Protein AF-A0A8B5YFL0-F1 (afdb_monomer_lite)

Sequence (167 aa):
MNASIEAARAGEHGKGFAVVAEEVRRLAEQSQQSANQISHLISGIQSEIATTTDSIMTVKTEAVNGVKMIEKNKRTFESIDGLMEEFSVRISDLSSDARHISQSIQNITTSFTAISKEVQETSDYSQQVAGLTEEQFAAMEEVTASANELSKLAEDLHQLIGEVKMK

Radius of gyration: 69.54 Å; chains: 1; bounding box: 139×31×184 Å

InterPro domains:
  IPR004089 Methyl-accepting chemotaxis protein (MCP) signalling domain [PF00015] (1-117)
  IPR004089 Methyl-accepting chemotaxis protein (MCP) signalling domain [PS50111] (1-116)
  IPR004089 Methyl-accepting chemotaxis protein (MCP) signalling domain [SM00283] (1-165)

Foldseek 3Di:
DVQLVVLVVVPPVSPVSNVVVVVVVVVVVVVVVVVVVVVVVVVVVVVVVVVVVVVVVVVVVVVVVVVVVVVVVVVVVVVVVVVVVVVVVVVVVVVVVVVVVVVVVVVVVVVVVVVVVVVVVVVVVVVVVVVVVVVVVVVVVVVVVVVVVVVVVVVVVVVVVVVVVVD

Organism: Bacillus licheniformis (NCBI:txid1402)

pLDDT: mean 92.99, std 10.03, range [46.19, 98.44]

Structure (mmCIF, N/CA/C/O backbone):
data_AF-A0A8B5YFL0-F1
#
_entry.id   AF-A0A8B5YFL0-F1
#
loop_
_atom_site.group_PDB
_atom_site.id
_atom_site.type_symbol
_atom_site.label_atom_id
_atom_site.label_alt_id
_atom_site.label_comp_id
_atom_site.label_asym_id
_atom_site.label_entity_id
_atom_site.label_seq_id
_atom_site.pdbx_PDB_ins_code
_atom_site.Cartn_x
_atom_site.Cartn_y
_atom_site.Cartn_z
_atom_site.occupancy
_atom_site.B_iso_or_equiv
_atom_site.auth_seq_id
_atom_site.auth_comp_id
_atom_site.auth_asym_id
_atom_site.auth_atom_id
_atom_site.pdbx_PDB_model_num
ATOM 1 N N . MET A 1 1 ? 61.187 1.624 -71.660 1.00 59.81 1 MET A N 1
ATOM 2 C CA . MET A 1 1 ? 62.612 1.251 -71.507 1.00 59.81 1 MET A CA 1
ATOM 3 C C . MET A 1 1 ? 63.261 0.873 -72.844 1.00 59.81 1 MET A C 1
ATOM 5 O O . MET A 1 1 ? 64.229 1.521 -73.205 1.00 59.81 1 MET A O 1
ATOM 9 N N . ASN A 1 2 ? 62.700 -0.054 -73.636 1.00 64.94 2 ASN A N 1
ATOM 10 C CA . ASN A 1 2 ? 63.269 -0.435 -74.949 1.00 64.94 2 ASN A CA 1
ATOM 11 C C . ASN A 1 2 ? 63.323 0.715 -75.984 1.00 64.94 2 ASN A C 1
ATOM 13 O O . ASN A 1 2 ? 64.271 0.801 -76.751 1.00 64.94 2 ASN A O 1
ATOM 17 N N . ALA A 1 3 ? 62.359 1.645 -75.969 1.00 67.25 3 ALA A N 1
ATOM 18 C CA . ALA A 1 3 ? 62.323 2.779 -76.906 1.00 67.25 3 ALA A CA 1
ATOM 19 C C . ALA A 1 3 ? 63.426 3.835 -76.668 1.00 67.25 3 ALA A C 1
ATOM 21 O O . ALA A 1 3 ? 63.966 4.382 -77.624 1.00 67.25 3 ALA A O 1
ATOM 22 N N . SER A 1 4 ? 63.800 4.097 -75.409 1.00 66.00 4 SER A N 1
ATOM 23 C CA . SER A 1 4 ? 64.878 5.041 -75.066 1.00 66.00 4 SER A CA 1
ATOM 24 C C . SER A 1 4 ? 66.264 4.491 -75.439 1.00 66.00 4 SER A C 1
ATOM 26 O O . SER A 1 4 ? 67.152 5.255 -75.806 1.00 66.00 4 SER A O 1
ATOM 28 N N . ILE 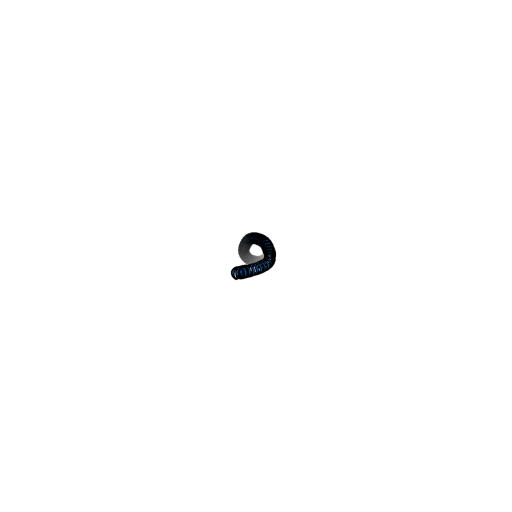A 1 5 ? 66.433 3.162 -75.385 1.00 68.75 5 ILE A N 1
ATOM 29 C CA . ILE A 1 5 ? 67.664 2.456 -75.775 1.00 68.75 5 ILE A CA 1
ATOM 30 C C . ILE A 1 5 ? 67.854 2.504 -77.299 1.00 68.75 5 ILE A C 1
ATOM 32 O O . ILE A 1 5 ? 68.930 2.874 -77.770 1.00 68.75 5 ILE A O 1
ATOM 36 N N . GLU A 1 6 ? 66.805 2.225 -78.077 1.00 68.94 6 GLU A N 1
ATOM 37 C CA . GLU A 1 6 ? 66.871 2.279 -79.545 1.00 68.94 6 GLU A CA 1
ATOM 38 C C . GLU A 1 6 ? 67.020 3.716 -80.079 1.00 68.94 6 GLU A C 1
ATOM 40 O O . GLU A 1 6 ? 67.695 3.935 -81.085 1.00 68.94 6 GLU A O 1
ATOM 45 N N . ALA A 1 7 ? 66.488 4.714 -79.365 1.00 67.94 7 ALA A N 1
ATOM 46 C CA . ALA A 1 7 ? 66.682 6.128 -79.684 1.00 67.94 7 ALA A CA 1
ATOM 47 C C . ALA A 1 7 ? 68.133 6.603 -79.461 1.00 67.94 7 ALA A C 1
ATOM 49 O O . ALA A 1 7 ? 68.655 7.366 -80.273 1.00 67.94 7 ALA A O 1
ATOM 50 N N . ALA A 1 8 ? 68.815 6.112 -78.417 1.00 67.62 8 ALA A N 1
ATOM 51 C CA . ALA A 1 8 ? 70.242 6.371 -78.196 1.00 67.62 8 ALA A CA 1
ATOM 52 C C . ALA A 1 8 ? 71.130 5.701 -79.264 1.00 67.62 8 ALA A C 1
ATOM 54 O O . ALA A 1 8 ? 72.175 6.234 -79.639 1.00 67.62 8 ALA A O 1
ATOM 55 N N . ARG A 1 9 ? 70.687 4.556 -79.800 1.00 71.06 9 ARG A N 1
ATOM 56 C CA . ARG A 1 9 ? 71.372 3.787 -80.851 1.00 71.06 9 ARG A CA 1
ATOM 57 C C . ARG A 1 9 ? 71.321 4.456 -82.235 1.00 71.06 9 ARG A C 1
ATOM 59 O O . ARG A 1 9 ? 72.198 4.206 -83.054 1.00 71.06 9 ARG A O 1
ATOM 66 N N . ALA A 1 10 ? 70.329 5.319 -82.481 1.00 74.62 10 ALA A N 1
ATOM 67 C CA . ALA A 1 10 ? 70.105 6.030 -83.747 1.00 74.62 10 ALA A CA 1
ATOM 68 C C . ALA A 1 10 ? 70.816 7.403 -83.864 1.00 74.62 10 ALA A C 1
ATOM 70 O O . ALA A 1 10 ? 70.667 8.089 -84.878 1.00 74.62 10 ALA A O 1
ATOM 71 N N . GLY A 1 11 ? 71.589 7.826 -82.854 1.00 71.50 11 GLY A N 1
ATOM 72 C CA . GLY A 1 11 ? 72.376 9.068 -82.892 1.00 71.50 11 GLY A CA 1
ATOM 73 C C . GLY A 1 11 ? 71.530 10.343 -83.068 1.00 71.50 11 GLY A C 1
ATOM 74 O O . GLY A 1 11 ? 70.477 10.491 -82.450 1.00 71.50 11 GLY A O 1
ATOM 75 N N . GLU A 1 12 ? 71.974 11.278 -83.920 1.00 69.00 12 GLU A N 1
ATOM 76 C CA . GLU A 1 12 ? 71.296 12.568 -84.185 1.00 69.00 12 GLU A CA 1
ATOM 77 C C . GLU A 1 12 ? 69.835 12.408 -84.655 1.00 69.00 12 GLU A C 1
ATOM 79 O O . GLU A 1 12 ? 68.978 13.213 -84.288 1.00 69.00 12 GLU A O 1
ATOM 84 N N . HIS A 1 13 ? 69.518 11.341 -85.399 1.00 69.25 13 HIS A N 1
ATOM 85 C CA . HIS A 1 13 ? 68.166 11.071 -85.909 1.00 69.25 13 HIS A CA 1
ATOM 86 C C . HIS A 1 13 ? 67.206 10.508 -84.843 1.00 69.25 13 HIS A C 1
ATOM 88 O O . HIS A 1 13 ? 65.991 10.531 -85.035 1.00 69.25 13 HIS A O 1
ATOM 94 N N . GLY A 1 14 ? 67.726 10.032 -83.706 1.00 75.00 14 GLY A N 1
ATOM 95 C CA . GLY A 1 14 ? 66.948 9.462 -82.602 1.00 75.00 14 GLY A CA 1
ATOM 96 C C . GLY A 1 14 ? 66.493 10.471 -81.544 1.00 75.00 14 GLY A C 1
ATOM 97 O O . GLY A 1 14 ? 65.684 10.120 -80.686 1.00 75.00 14 GLY A O 1
ATOM 98 N N . LYS A 1 15 ? 66.956 11.731 -81.598 1.00 74.94 15 LYS A N 1
ATOM 99 C CA . LYS A 1 15 ? 66.680 12.755 -80.567 1.00 74.94 15 LYS A CA 1
ATOM 100 C C . LYS A 1 15 ? 65.184 12.993 -80.326 1.00 74.94 15 LYS A C 1
ATOM 102 O O . LYS A 1 15 ? 64.763 13.077 -79.178 1.00 74.94 15 LYS A O 1
ATOM 107 N N . GLY A 1 16 ? 64.368 13.043 -81.383 1.00 79.81 16 GLY A N 1
ATOM 108 C CA . GLY A 1 16 ? 62.911 13.197 -81.257 1.00 79.81 16 GLY A CA 1
ATOM 109 C C . GLY A 1 16 ? 62.231 11.982 -80.614 1.00 79.81 16 GLY A C 1
ATOM 110 O O . GLY A 1 16 ? 61.384 12.136 -79.737 1.00 79.81 16 GLY A O 1
ATOM 111 N N . PHE A 1 17 ? 62.656 10.768 -80.979 1.00 80.38 17 PHE A N 1
ATOM 112 C CA . PHE A 1 17 ? 62.156 9.527 -80.378 1.00 80.38 17 PHE A CA 1
ATOM 113 C C . PHE A 1 17 ? 62.585 9.370 -78.914 1.00 80.38 17 PHE A C 1
ATOM 115 O O . PHE A 1 17 ? 61.809 8.852 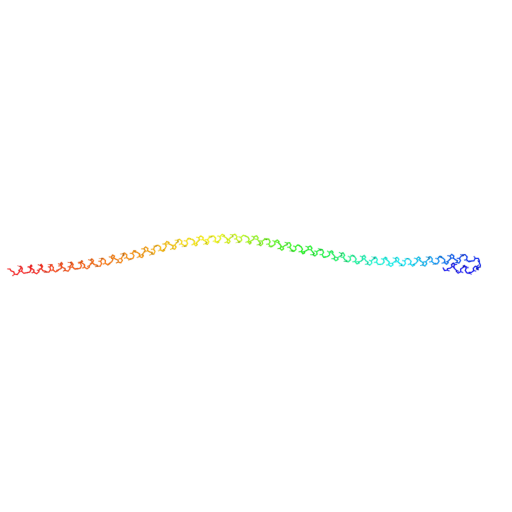-78.114 1.00 80.38 17 PHE A O 1
ATOM 122 N N . ALA A 1 18 ? 63.772 9.859 -78.539 1.00 80.56 18 ALA A N 1
ATOM 123 C CA . ALA A 1 18 ? 64.242 9.857 -77.155 1.00 80.56 18 ALA A CA 1
ATOM 124 C C . ALA A 1 18 ? 63.362 10.734 -76.248 1.00 80.56 18 ALA A C 1
ATOM 126 O O . ALA A 1 18 ? 62.990 10.296 -75.162 1.00 80.56 18 ALA A O 1
ATOM 127 N N . VAL A 1 19 ? 62.972 11.930 -76.711 1.00 82.25 19 VAL A N 1
ATOM 128 C CA . VAL A 1 19 ? 62.076 12.837 -75.965 1.00 82.25 19 VAL A CA 1
ATOM 129 C C . VAL A 1 19 ? 60.690 12.217 -75.783 1.00 82.25 19 VAL A C 1
ATOM 131 O O . VAL A 1 19 ? 60.147 12.238 -74.682 1.00 82.25 19 VAL A O 1
ATOM 134 N N . VAL A 1 20 ? 60.132 11.606 -76.833 1.00 85.31 20 VAL A N 1
ATOM 135 C CA . VAL A 1 20 ? 58.826 10.929 -76.748 1.00 85.31 20 VAL A CA 1
ATOM 136 C C . VAL A 1 20 ? 58.889 9.710 -75.823 1.00 85.31 20 VAL A C 1
ATOM 138 O O . VAL A 1 20 ? 57.985 9.508 -75.017 1.00 85.3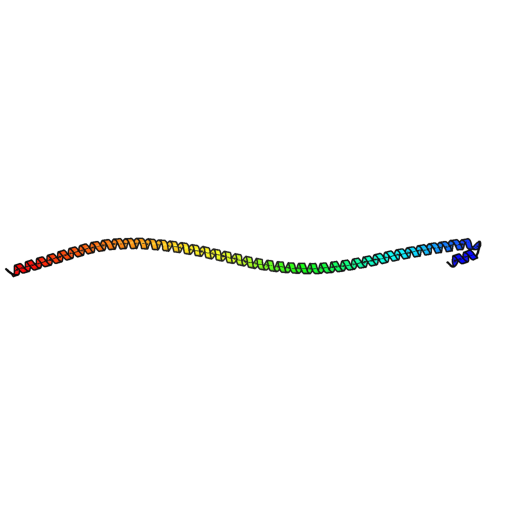1 20 VAL A O 1
ATOM 141 N N . ALA A 1 21 ? 59.951 8.904 -75.893 1.00 84.88 21 ALA A N 1
ATOM 142 C CA . ALA A 1 21 ? 60.116 7.741 -75.023 1.00 84.88 21 ALA A CA 1
ATOM 143 C C . ALA A 1 21 ? 60.257 8.133 -73.541 1.00 84.88 21 ALA A C 1
ATOM 145 O O . ALA A 1 21 ? 59.730 7.434 -72.673 1.00 84.88 21 ALA A O 1
ATOM 146 N N . GLU A 1 22 ? 60.932 9.249 -73.258 1.00 84.00 22 GLU A N 1
ATOM 147 C CA . GLU A 1 22 ? 61.056 9.795 -71.907 1.00 84.00 22 GLU A CA 1
ATOM 148 C C . GLU A 1 22 ? 59.726 10.363 -71.390 1.00 84.00 22 GLU A C 1
ATOM 150 O O . GLU A 1 22 ? 59.347 10.095 -70.252 1.00 84.00 22 GLU A O 1
ATOM 155 N N . GLU A 1 23 ? 58.955 11.048 -72.237 1.00 88.06 23 GLU A N 1
ATOM 156 C CA . GLU A 1 23 ? 57.623 11.547 -71.877 1.00 88.06 23 GLU A CA 1
ATOM 157 C C . GLU A 1 23 ? 56.626 10.402 -71.621 1.00 88.06 23 GLU A C 1
ATOM 159 O O . GLU A 1 23 ? 55.869 10.436 -70.650 1.00 88.06 23 GLU A O 1
ATOM 164 N N . VAL A 1 24 ? 56.675 9.329 -72.420 1.00 90.00 24 VAL A N 1
ATOM 165 C CA . VAL A 1 24 ? 55.880 8.110 -72.183 1.00 90.00 24 VAL A CA 1
ATOM 166 C C . VAL A 1 24 ? 56.289 7.429 -70.874 1.00 90.00 24 VAL A C 1
ATOM 168 O O . VAL A 1 24 ? 55.416 6.987 -70.127 1.00 90.00 24 VAL A O 1
ATOM 171 N N . ARG A 1 25 ? 57.591 7.364 -70.554 1.00 86.69 25 ARG A N 1
ATOM 172 C CA . ARG A 1 25 ? 58.076 6.839 -69.265 1.00 86.69 25 ARG A CA 1
ATOM 173 C C . ARG A 1 25 ? 57.544 7.674 -68.100 1.00 86.69 25 ARG A C 1
ATOM 175 O O . ARG A 1 25 ? 57.003 7.110 -67.153 1.00 86.69 25 ARG A O 1
ATOM 182 N N . ARG A 1 26 ? 57.633 9.002 -68.204 1.00 90.25 26 ARG A N 1
ATOM 183 C CA . ARG A 1 26 ? 57.144 9.952 -67.197 1.00 90.25 26 ARG A CA 1
ATOM 184 C C . ARG A 1 26 ? 55.636 9.812 -66.963 1.00 90.25 26 ARG A C 1
ATOM 186 O O . ARG A 1 26 ? 55.204 9.742 -65.816 1.00 90.25 26 ARG A O 1
ATOM 193 N N . LEU A 1 27 ? 54.838 9.718 -68.030 1.00 92.31 27 LEU A N 1
ATOM 194 C CA . LEU A 1 27 ? 53.387 9.506 -67.941 1.00 92.31 27 LEU A CA 1
ATOM 195 C C . LEU A 1 27 ? 53.035 8.132 -67.358 1.00 92.31 27 LEU A C 1
ATOM 197 O O . LEU A 1 27 ? 52.109 8.036 -66.555 1.00 92.31 27 LEU A O 1
ATOM 201 N N . ALA A 1 28 ? 53.777 7.079 -67.712 1.00 92.31 28 ALA A N 1
ATOM 202 C CA . ALA A 1 28 ? 53.585 5.748 -67.142 1.00 92.31 28 ALA A CA 1
ATOM 203 C C . ALA A 1 28 ? 53.894 5.721 -65.634 1.00 92.31 28 ALA A C 1
ATOM 205 O O . ALA A 1 28 ? 53.121 5.155 -64.866 1.00 92.31 28 ALA A O 1
ATOM 206 N N . GLU A 1 29 ? 54.967 6.383 -65.192 1.00 92.31 29 GLU A N 1
ATOM 207 C CA . GLU A 1 29 ? 55.309 6.525 -63.769 1.00 92.31 29 GLU A CA 1
ATOM 208 C C . GLU A 1 29 ? 54.255 7.337 -63.004 1.00 92.31 29 GLU A C 1
ATOM 210 O O . GLU A 1 29 ? 53.811 6.915 -61.935 1.00 92.31 29 GLU A O 1
ATOM 215 N N . GLN A 1 30 ? 53.774 8.449 -63.573 1.00 94.50 30 GLN A N 1
ATOM 216 C CA . GLN A 1 30 ? 52.670 9.227 -62.994 1.00 94.50 30 GLN A CA 1
ATOM 217 C C . GLN A 1 30 ? 51.360 8.427 -62.931 1.00 94.50 30 GLN A C 1
ATOM 219 O O . GLN A 1 30 ? 50.628 8.510 -61.941 1.00 94.50 30 GLN A O 1
ATOM 224 N N . SER A 1 31 ? 51.067 7.626 -63.959 1.00 95.25 31 SER A N 1
ATOM 225 C CA . SER A 1 31 ? 49.896 6.747 -63.993 1.00 95.25 31 SER A CA 1
ATOM 226 C C . SER A 1 31 ? 49.998 5.647 -62.934 1.00 95.25 31 SER A C 1
ATOM 228 O O . SER A 1 31 ? 49.047 5.437 -62.184 1.00 95.25 31 SER A O 1
ATOM 230 N N . GLN A 1 32 ? 51.171 5.023 -62.781 1.00 95.69 32 GLN A N 1
ATOM 231 C CA . GLN A 1 32 ? 51.433 4.030 -61.738 1.00 95.69 32 GLN A CA 1
ATOM 232 C C . GLN A 1 32 ? 51.307 4.632 -60.333 1.00 95.69 32 GLN A C 1
ATOM 234 O O . GLN A 1 32 ? 50.709 4.018 -59.448 1.00 95.69 32 GLN A O 1
ATOM 239 N N . GLN A 1 33 ? 51.833 5.841 -60.119 1.00 96.44 33 GLN A N 1
ATOM 240 C CA . GLN A 1 33 ? 51.700 6.550 -58.847 1.00 96.44 33 GLN A CA 1
ATOM 241 C C . GLN A 1 33 ? 50.230 6.855 -58.532 1.00 96.44 33 GLN A C 1
ATOM 243 O O . GLN A 1 33 ? 49.781 6.604 -57.414 1.00 96.44 33 GLN A O 1
ATOM 248 N N . SER A 1 34 ? 49.470 7.324 -59.524 1.00 96.62 34 SER A N 1
ATOM 249 C CA . SER A 1 34 ? 48.036 7.598 -59.382 1.00 96.62 34 SER A CA 1
ATOM 250 C C . SER A 1 34 ? 47.245 6.319 -59.090 1.00 96.62 34 SER A C 1
ATOM 252 O O . SER A 1 34 ? 46.410 6.302 -58.189 1.00 96.62 34 SER A O 1
ATOM 254 N N . ALA A 1 35 ? 47.543 5.215 -59.783 1.00 96.12 35 ALA A N 1
ATOM 255 C CA . ALA A 1 35 ? 46.928 3.912 -59.532 1.00 96.12 35 ALA A CA 1
ATOM 256 C C . ALA A 1 35 ? 47.215 3.408 -58.107 1.00 96.12 35 ALA A C 1
ATOM 258 O O . ALA A 1 35 ? 46.310 2.919 -57.430 1.00 96.12 35 ALA A O 1
ATOM 259 N N . ASN A 1 36 ? 48.442 3.598 -57.610 1.00 96.56 36 ASN A N 1
ATOM 260 C CA . ASN A 1 36 ? 48.801 3.257 -56.233 1.00 96.56 36 ASN A CA 1
ATOM 261 C C . ASN A 1 36 ? 48.030 4.114 -55.218 1.00 96.56 36 ASN A C 1
ATOM 263 O O . ASN A 1 36 ? 47.538 3.578 -54.226 1.00 96.56 36 ASN A O 1
ATOM 267 N N . GLN A 1 37 ? 47.884 5.420 -55.464 1.00 96.88 37 GLN A N 1
ATOM 268 C CA . GLN A 1 37 ? 47.084 6.311 -54.615 1.00 96.88 37 GLN A CA 1
ATOM 269 C C . GLN A 1 37 ? 45.608 5.896 -54.590 1.00 96.88 37 GLN A C 1
ATOM 271 O O . GLN A 1 37 ? 45.026 5.792 -53.512 1.00 96.88 37 GLN A O 1
ATOM 276 N N . ILE A 1 38 ? 45.025 5.582 -55.751 1.00 96.88 38 ILE A N 1
ATOM 277 C CA . ILE A 1 38 ? 43.653 5.064 -55.854 1.00 96.88 38 ILE A CA 1
ATOM 278 C C . ILE A 1 38 ? 43.517 3.757 -55.067 1.00 96.88 38 ILE A C 1
ATOM 280 O O . ILE A 1 38 ? 42.567 3.604 -54.305 1.00 96.88 38 ILE A O 1
ATOM 284 N N . SER A 1 39 ? 44.482 2.839 -55.183 1.00 97.12 39 SER A N 1
ATOM 285 C CA . SER A 1 39 ? 44.462 1.586 -54.423 1.00 97.12 39 SER A CA 1
ATOM 286 C C . SER A 1 39 ? 44.481 1.823 -52.911 1.00 97.12 39 SER A C 1
ATOM 288 O O . SER A 1 39 ? 43.758 1.140 -52.193 1.00 97.12 39 SER A O 1
ATOM 290 N N . HIS A 1 40 ? 45.263 2.789 -52.418 1.00 97.31 40 HIS A N 1
ATOM 291 C CA . HIS A 1 40 ? 45.286 3.129 -50.991 1.00 97.31 40 HIS A CA 1
ATOM 292 C C . HIS A 1 40 ? 43.956 3.732 -50.529 1.00 97.31 40 HIS A C 1
ATOM 294 O O . HIS A 1 40 ? 43.462 3.367 -49.464 1.00 97.31 40 HIS A O 1
ATOM 300 N N . LEU A 1 41 ? 43.354 4.611 -51.337 1.00 97.56 41 LEU A N 1
ATOM 301 C CA . LEU A 1 41 ? 42.038 5.182 -51.047 1.00 97.56 41 LEU A CA 1
ATOM 302 C C . LEU A 1 41 ? 40.957 4.098 -50.993 1.00 97.56 41 LEU A C 1
ATOM 304 O O . LEU A 1 41 ? 40.164 4.084 -50.057 1.00 97.56 41 LEU A O 1
ATOM 308 N N . ILE A 1 42 ? 40.954 3.158 -51.944 1.00 97.50 42 ILE A N 1
ATOM 309 C CA . ILE A 1 42 ? 40.005 2.037 -51.956 1.00 97.50 42 ILE A CA 1
ATOM 310 C C . ILE A 1 42 ? 40.179 1.164 -50.710 1.00 97.50 42 ILE A C 1
ATOM 312 O O . ILE A 1 42 ? 39.182 0.837 -50.070 1.00 97.50 42 ILE A O 1
ATOM 316 N N . SER A 1 43 ? 41.413 0.827 -50.322 1.00 97.56 43 SER A N 1
ATOM 317 C CA . SER A 1 43 ? 41.665 0.066 -49.090 1.00 97.56 43 SER A CA 1
ATOM 318 C C . SER A 1 43 ? 41.182 0.811 -47.841 1.00 97.56 43 SER A C 1
ATOM 320 O O . SER A 1 43 ? 40.597 0.198 -46.948 1.00 97.56 43 SER A O 1
ATOM 322 N N . GLY A 1 44 ? 41.371 2.135 -47.788 1.00 98.12 44 GLY A N 1
ATOM 323 C CA . GLY A 1 44 ? 40.844 2.980 -46.714 1.00 98.12 44 GLY A CA 1
ATOM 324 C C . GLY A 1 44 ? 39.317 2.939 -46.641 1.00 98.12 44 GLY A C 1
ATOM 325 O O . GLY A 1 44 ? 38.762 2.657 -45.582 1.00 98.12 44 GLY A O 1
ATOM 326 N N . ILE A 1 45 ? 38.646 3.113 -47.784 1.00 97.81 45 ILE A N 1
ATOM 327 C CA . ILE A 1 45 ? 37.181 3.032 -47.895 1.00 97.81 45 ILE A CA 1
ATOM 328 C C . ILE A 1 45 ? 36.675 1.650 -47.461 1.00 97.81 45 ILE A C 1
ATOM 330 O O . ILE A 1 45 ? 35.707 1.553 -46.713 1.00 97.81 45 ILE A O 1
ATOM 334 N N . GLN A 1 46 ? 37.328 0.565 -47.887 1.00 97.44 46 GLN A N 1
ATOM 335 C CA . GLN A 1 46 ? 36.950 -0.795 -47.486 1.00 97.44 46 GLN A CA 1
ATOM 336 C C . GLN A 1 46 ? 37.076 -1.005 -45.972 1.00 97.44 46 GLN A C 1
ATOM 338 O O . GLN A 1 46 ? 36.187 -1.600 -45.361 1.00 97.44 46 GLN A O 1
ATOM 343 N N . SER A 1 47 ? 38.144 -0.485 -45.359 1.00 97.94 47 SER A N 1
ATOM 344 C CA . SER A 1 47 ? 38.313 -0.529 -43.905 1.00 97.94 47 SER A CA 1
ATOM 345 C C . SER A 1 47 ? 37.221 0.266 -43.185 1.00 97.94 47 SER A C 1
ATOM 347 O O . SER A 1 47 ? 36.694 -0.196 -42.177 1.00 97.94 47 SER A O 1
ATOM 349 N N . GLU A 1 48 ? 36.853 1.440 -43.696 1.00 98.00 48 GLU A N 1
ATOM 350 C CA . GLU A 1 48 ? 35.802 2.276 -43.113 1.00 98.00 48 GLU A CA 1
ATOM 351 C C . GLU A 1 48 ? 34.414 1.625 -43.234 1.00 98.00 48 GLU A C 1
ATOM 353 O O . GLU A 1 48 ? 33.632 1.638 -42.279 1.00 98.00 48 GLU A O 1
ATOM 358 N N . ILE A 1 49 ? 34.130 0.962 -44.361 1.00 97.88 49 ILE A N 1
ATOM 359 C CA . ILE A 1 49 ? 32.911 0.161 -44.558 1.00 97.88 49 ILE A CA 1
ATOM 360 C C . ILE A 1 49 ? 32.846 -0.993 -43.549 1.00 97.88 49 ILE A C 1
ATOM 362 O O . ILE A 1 49 ? 31.780 -1.249 -42.980 1.00 97.88 49 ILE A O 1
ATOM 366 N N . ALA A 1 50 ? 33.965 -1.680 -43.295 1.00 97.81 50 ALA A N 1
ATOM 367 C CA . ALA A 1 50 ? 34.020 -2.763 -42.314 1.00 97.81 50 ALA A CA 1
ATOM 368 C C . ALA A 1 50 ? 33.706 -2.253 -40.897 1.00 97.81 50 ALA A C 1
ATOM 370 O O . ALA A 1 50 ? 32.820 -2.794 -40.234 1.00 97.81 50 ALA A O 1
ATOM 371 N N . THR A 1 51 ? 34.344 -1.158 -40.473 1.00 98.06 51 THR A N 1
ATOM 372 C CA . THR A 1 51 ? 34.076 -0.508 -39.177 1.00 98.06 51 THR A CA 1
ATOM 373 C C . THR A 1 51 ? 32.626 -0.032 -39.058 1.00 98.06 51 THR A C 1
ATOM 375 O O . THR A 1 51 ? 31.984 -0.199 -38.019 1.00 98.06 51 THR A O 1
ATOM 378 N N . THR A 1 52 ? 32.075 0.532 -40.134 1.00 98.12 52 THR A N 1
ATOM 379 C CA . THR A 1 52 ? 30.675 0.976 -40.175 1.00 98.12 52 THR A CA 1
ATOM 380 C C . THR A 1 52 ? 29.720 -0.207 -40.023 1.00 98.12 52 THR A C 1
ATOM 382 O O . THR A 1 52 ? 28.740 -0.126 -39.284 1.00 98.12 52 THR A O 1
ATOM 385 N N . THR A 1 53 ? 30.017 -1.332 -40.673 1.00 98.12 53 THR A N 1
ATOM 386 C CA . THR A 1 53 ? 29.207 -2.554 -40.578 1.00 98.12 53 THR A CA 1
ATOM 387 C C . THR A 1 53 ? 29.207 -3.116 -39.155 1.00 98.12 53 THR A C 1
ATOM 389 O O . THR A 1 53 ? 28.147 -3.475 -38.642 1.00 98.12 53 THR A O 1
ATOM 392 N N . ASP A 1 54 ? 30.362 -3.135 -38.490 1.00 98.06 54 ASP A N 1
ATOM 393 C CA . ASP A 1 54 ? 30.479 -3.565 -37.091 1.00 98.06 54 ASP A CA 1
ATOM 394 C C . ASP A 1 54 ? 29.693 -2.646 -36.137 1.00 98.06 54 ASP A C 1
ATOM 396 O O . ASP A 1 54 ? 28.924 -3.102 -35.283 1.00 98.06 54 ASP A O 1
ATOM 400 N N . SER A 1 55 ? 29.770 -1.333 -36.371 1.00 98.25 55 SER A N 1
ATOM 401 C CA . SER A 1 55 ? 28.988 -0.339 -35.628 1.00 98.25 55 SER A CA 1
ATOM 402 C C . SER A 1 55 ? 27.481 -0.561 -35.801 1.00 98.25 55 SER A C 1
ATOM 404 O O . SER A 1 55 ? 26.733 -0.545 -34.823 1.00 98.25 55 SER A O 1
ATOM 406 N N . ILE A 1 56 ? 27.020 -0.842 -37.026 1.00 98.00 56 ILE A N 1
ATOM 407 C CA . ILE A 1 56 ? 25.611 -1.157 -37.314 1.00 98.00 56 ILE A CA 1
ATOM 408 C C . ILE A 1 56 ? 25.171 -2.434 -36.585 1.00 98.00 56 ILE A C 1
ATOM 410 O O . ILE A 1 56 ? 24.068 -2.479 -36.035 1.00 98.00 56 ILE A O 1
ATOM 414 N N . MET A 1 57 ? 26.017 -3.466 -36.540 1.00 97.94 57 MET A N 1
ATOM 415 C CA . MET A 1 57 ? 25.719 -4.711 -35.822 1.00 97.94 57 MET A CA 1
ATOM 416 C C . MET A 1 57 ? 25.612 -4.497 -34.309 1.00 97.94 57 MET A C 1
ATOM 418 O O . MET A 1 57 ? 24.711 -5.052 -33.667 1.00 97.94 57 MET A O 1
ATOM 422 N N . THR A 1 58 ? 26.468 -3.643 -33.752 1.00 98.19 58 THR A N 1
ATOM 423 C CA . THR A 1 58 ? 26.403 -3.233 -32.344 1.00 98.19 58 THR A CA 1
ATOM 424 C C . THR A 1 58 ? 25.103 -2.483 -32.056 1.00 98.19 58 THR A C 1
ATOM 426 O O . THR A 1 58 ? 24.341 -2.887 -31.180 1.00 98.19 58 THR A O 1
ATOM 429 N N . VAL A 1 59 ? 24.773 -1.463 -32.858 1.00 98.31 59 VAL A N 1
ATOM 430 C CA . VAL A 1 59 ? 23.528 -0.686 -32.712 1.00 98.31 59 VAL A CA 1
ATOM 431 C C . VAL A 1 59 ? 22.291 -1.576 -32.825 1.00 98.31 59 VAL A C 1
ATOM 433 O O . VAL A 1 59 ? 21.354 -1.435 -32.040 1.00 98.31 59 VAL A O 1
ATOM 436 N N . LYS A 1 60 ? 22.280 -2.533 -33.759 1.00 98.06 60 LYS A N 1
ATOM 437 C CA . LYS A 1 60 ? 21.189 -3.507 -33.894 1.00 98.06 60 LYS A CA 1
ATOM 438 C C . LYS A 1 60 ? 21.006 -4.330 -32.617 1.00 98.06 60 LYS A C 1
ATOM 440 O O . LYS A 1 60 ? 19.874 -4.551 -32.190 1.00 98.06 60 LYS A O 1
ATOM 445 N N . THR A 1 61 ? 22.103 -4.790 -32.023 1.00 98.19 61 THR A N 1
ATOM 446 C CA . THR A 1 61 ? 22.070 -5.592 -30.792 1.00 98.19 61 THR A CA 1
ATOM 447 C C . THR A 1 61 ? 21.537 -4.774 -29.619 1.00 98.19 61 THR A C 1
ATOM 449 O O . THR A 1 61 ? 20.626 -5.223 -28.920 1.00 98.19 61 THR A O 1
ATOM 452 N N . GLU A 1 62 ? 22.021 -3.543 -29.459 1.00 98.25 62 GLU A N 1
ATOM 453 C CA . GLU A 1 62 ? 21.540 -2.618 -28.430 1.00 98.25 62 GLU A CA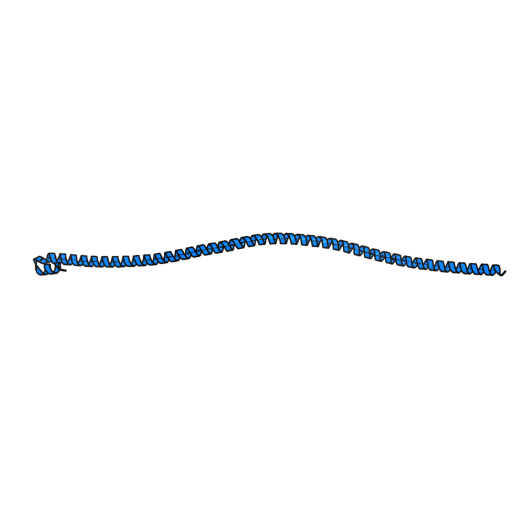 1
ATOM 454 C C . GLU A 1 62 ? 20.057 -2.274 -28.608 1.00 98.25 62 GLU A C 1
ATOM 456 O O . GLU A 1 62 ? 19.299 -2.294 -27.640 1.00 98.25 62 GLU A O 1
ATOM 461 N N . ALA A 1 63 ? 19.595 -2.060 -29.843 1.00 98.38 63 ALA A N 1
ATOM 462 C CA . ALA A 1 63 ? 18.182 -1.815 -30.124 1.00 98.38 63 ALA A CA 1
ATOM 463 C C . ALA A 1 63 ? 17.294 -2.998 -29.698 1.00 98.38 63 ALA A C 1
ATOM 465 O O . ALA A 1 63 ? 16.257 -2.801 -29.062 1.00 98.38 63 ALA A O 1
ATOM 466 N N . VAL A 1 64 ? 17.714 -4.237 -29.983 1.00 98.12 64 VAL A N 1
ATOM 467 C CA . VAL A 1 64 ? 16.993 -5.449 -29.551 1.00 98.12 64 VAL A CA 1
ATOM 468 C C . VAL A 1 64 ? 16.952 -5.558 -28.025 1.00 98.12 64 VAL A C 1
ATOM 470 O O . VAL A 1 64 ? 15.910 -5.894 -27.456 1.00 98.12 64 VAL A O 1
ATOM 473 N N . ASN A 1 65 ? 18.058 -5.255 -27.344 1.00 98.12 65 ASN A N 1
ATOM 474 C CA . ASN A 1 65 ? 18.101 -5.240 -25.881 1.00 98.12 65 ASN A CA 1
ATOM 475 C C . ASN A 1 65 ? 17.201 -4.139 -25.298 1.00 98.12 65 ASN A C 1
ATOM 477 O O . ASN A 1 65 ? 16.477 -4.388 -24.331 1.00 98.12 65 ASN A O 1
ATOM 481 N N . GLY A 1 66 ? 17.172 -2.963 -25.929 1.00 98.44 66 GLY A N 1
ATOM 482 C CA . GLY A 1 66 ? 16.283 -1.860 -25.577 1.00 98.44 66 GLY A CA 1
ATOM 483 C C . GLY A 1 66 ? 14.809 -2.257 -25.638 1.00 98.44 66 GLY A C 1
ATOM 484 O O . GLY A 1 66 ? 14.074 -2.034 -24.676 1.00 98.44 66 GLY A O 1
ATOM 485 N N . VAL A 1 67 ? 14.385 -2.938 -26.709 1.00 98.12 67 VAL A N 1
ATOM 486 C CA . VAL A 1 67 ? 13.008 -3.451 -26.838 1.00 98.12 67 VAL A CA 1
ATOM 487 C C . VAL A 1 67 ? 12.671 -4.431 -25.710 1.00 98.12 67 VAL A C 1
ATOM 489 O O . VAL A 1 67 ? 11.639 -4.279 -25.058 1.00 98.12 67 VAL A O 1
ATOM 492 N N . LYS A 1 68 ? 13.558 -5.386 -25.398 1.00 98.00 68 LYS A N 1
ATOM 493 C CA . LYS A 1 68 ? 13.343 -6.337 -24.288 1.00 98.00 68 LYS A CA 1
ATOM 494 C C . LYS A 1 68 ? 13.199 -5.637 -22.935 1.00 98.00 68 LYS A C 1
ATOM 496 O O . LYS A 1 68 ? 12.401 -6.060 -22.096 1.00 98.00 68 LYS A O 1
ATOM 501 N N . MET A 1 69 ? 13.970 -4.576 -22.705 1.00 98.31 69 MET A N 1
ATOM 502 C CA . MET A 1 69 ? 13.887 -3.792 -21.474 1.00 98.31 69 MET A CA 1
ATOM 503 C C . MET A 1 69 ? 12.563 -3.027 -21.381 1.00 98.31 69 MET A C 1
ATOM 505 O O . MET A 1 69 ? 11.936 -3.029 -20.322 1.00 98.31 69 MET A O 1
ATOM 509 N N . ILE A 1 70 ? 12.094 -2.450 -22.491 1.00 98.38 70 ILE A N 1
ATOM 510 C CA . ILE A 1 70 ? 10.778 -1.801 -22.570 1.00 98.38 70 ILE A CA 1
ATOM 511 C C . ILE A 1 70 ? 9.660 -2.805 -22.266 1.00 98.38 70 ILE A C 1
ATOM 513 O O . ILE A 1 70 ? 8.782 -2.507 -21.460 1.00 98.38 70 ILE A O 1
ATOM 517 N N . GLU A 1 71 ? 9.709 -4.013 -22.829 1.00 98.12 71 GLU A N 1
ATOM 518 C CA . GLU A 1 71 ? 8.723 -5.060 -22.528 1.00 98.12 71 GLU A CA 1
ATOM 519 C C . GLU A 1 71 ? 8.737 -5.482 -21.055 1.00 98.12 71 GLU A C 1
ATOM 521 O O . GLU A 1 71 ? 7.684 -5.712 -20.459 1.00 98.12 71 GLU A O 1
ATOM 526 N N . LYS A 1 72 ? 9.925 -5.580 -20.445 1.00 98.19 72 LYS A N 1
ATOM 527 C CA . LYS A 1 72 ? 10.046 -5.858 -19.011 1.00 98.19 72 LYS A CA 1
ATOM 528 C C . LYS A 1 72 ? 9.405 -4.743 -18.186 1.00 98.19 72 LYS A C 1
ATOM 530 O O . LYS A 1 72 ? 8.632 -5.044 -17.284 1.00 98.19 72 LYS A O 1
ATOM 535 N N . ASN A 1 73 ? 9.687 -3.484 -18.517 1.00 98.25 73 ASN A N 1
ATOM 536 C CA . ASN A 1 73 ? 9.102 -2.334 -17.830 1.00 98.25 73 ASN A CA 1
ATOM 537 C C . ASN A 1 73 ? 7.582 -2.301 -17.986 1.00 98.25 73 ASN A C 1
ATOM 539 O O . ASN A 1 73 ? 6.887 -2.065 -17.004 1.00 98.25 73 ASN A O 1
ATOM 543 N N . LYS A 1 74 ? 7.063 -2.608 -19.181 1.00 98.31 74 LYS A N 1
ATOM 544 C CA . LYS A 1 74 ? 5.623 -2.731 -19.423 1.00 98.31 74 LYS A CA 1
ATOM 545 C C . LYS A 1 74 ? 4.979 -3.734 -18.461 1.00 98.31 74 LYS A C 1
ATOM 547 O O . LYS A 1 74 ? 4.034 -3.369 -17.775 1.00 98.31 74 LYS A O 1
ATOM 552 N N . ARG A 1 75 ? 5.532 -4.948 -18.342 1.00 98.38 75 ARG A N 1
ATOM 553 C CA . ARG A 1 75 ? 5.016 -5.966 -17.405 1.00 98.38 75 ARG A CA 1
ATOM 554 C C . ARG A 1 75 ? 5.066 -5.505 -15.947 1.00 98.38 75 ARG A C 1
ATOM 556 O O . ARG A 1 75 ? 4.150 -5.785 -15.182 1.00 98.38 75 ARG A O 1
ATOM 563 N N . THR A 1 76 ? 6.122 -4.791 -15.556 1.00 98.44 76 THR A N 1
ATOM 564 C CA . THR A 1 76 ? 6.211 -4.201 -14.213 1.00 98.44 76 THR A CA 1
ATOM 565 C C . THR A 1 76 ? 5.094 -3.184 -13.982 1.00 98.44 76 THR A C 1
ATOM 567 O O . THR A 1 76 ? 4.452 -3.229 -12.939 1.00 98.44 76 THR A O 1
ATOM 570 N N . PHE A 1 77 ? 4.828 -2.298 -14.945 1.00 98.38 77 PHE A N 1
ATOM 571 C CA . PHE A 1 77 ? 3.745 -1.319 -14.829 1.00 98.38 77 PHE A CA 1
ATOM 572 C C . PHE A 1 77 ? 2.360 -1.971 -14.810 1.00 98.38 77 PHE A C 1
ATOM 574 O O . PHE A 1 77 ? 1.541 -1.571 -13.995 1.00 98.38 77 PHE A O 1
ATOM 581 N N . GLU A 1 78 ? 2.120 -3.009 -15.614 1.00 98.44 78 GLU A N 1
ATOM 582 C CA . GLU A 1 78 ? 0.874 -3.794 -15.563 1.00 98.44 78 GLU A CA 1
ATOM 583 C C . GLU A 1 78 ? 0.672 -4.448 -14.185 1.00 98.44 78 GLU A C 1
ATOM 585 O O . GLU A 1 78 ? -0.429 -4.437 -13.641 1.00 98.44 78 GLU A O 1
ATOM 590 N N . SER A 1 79 ? 1.743 -4.962 -13.570 1.00 98.44 79 SER A N 1
ATOM 591 C CA . SER A 1 79 ? 1.673 -5.495 -12.206 1.00 98.44 79 SER A CA 1
ATOM 592 C C . SER A 1 79 ? 1.413 -4.410 -11.159 1.00 98.44 79 SER A C 1
ATOM 594 O O . SER A 1 79 ? 0.712 -4.676 -10.186 1.00 98.44 79 SER A O 1
ATOM 596 N N . ILE A 1 80 ? 1.991 -3.215 -11.320 1.00 98.25 80 ILE A N 1
ATOM 597 C CA . ILE A 1 80 ? 1.741 -2.079 -10.421 1.00 98.25 80 ILE A CA 1
ATOM 598 C C . ILE A 1 80 ? 0.279 -1.644 -10.523 1.00 98.25 80 ILE A C 1
ATOM 600 O O . ILE A 1 80 ? -0.344 -1.408 -9.494 1.00 98.25 80 ILE A O 1
ATOM 604 N N . ASP A 1 81 ? -0.268 -1.573 -11.734 1.00 98.38 81 ASP A N 1
ATOM 605 C CA . ASP A 1 81 ? -1.659 -1.190 -11.977 1.00 98.38 81 ASP A CA 1
ATOM 606 C C . ASP A 1 81 ? -2.637 -2.153 -11.286 1.00 98.38 81 ASP A C 1
ATOM 608 O O . ASP A 1 81 ? -3.479 -1.721 -10.500 1.00 98.38 81 ASP A O 1
ATOM 612 N N . GLY A 1 82 ? -2.429 -3.466 -11.440 1.00 98.31 82 GLY A N 1
ATOM 613 C CA . GLY A 1 82 ? -3.238 -4.473 -10.743 1.00 98.31 82 GLY A CA 1
ATOM 614 C C . GLY A 1 82 ? -3.141 -4.384 -9.213 1.00 98.31 82 GLY A C 1
ATOM 615 O O . GLY A 1 82 ? -4.145 -4.518 -8.515 1.00 98.31 82 GLY A O 1
ATOM 616 N N . LEU A 1 83 ? -1.951 -4.092 -8.673 1.00 98.44 83 LEU A N 1
ATOM 617 C CA . LEU A 1 83 ? -1.782 -3.861 -7.233 1.00 98.44 83 LEU A CA 1
ATOM 618 C C . LEU A 1 83 ? -2.505 -2.592 -6.761 1.00 98.44 83 LEU A C 1
ATOM 620 O O . LEU A 1 83 ? -3.031 -2.574 -5.650 1.00 98.44 83 LEU A O 1
ATOM 624 N N . MET A 1 84 ? -2.541 -1.535 -7.577 1.00 98.12 84 MET A N 1
ATOM 625 C CA . MET A 1 84 ? -3.270 -0.305 -7.253 1.00 98.12 84 MET A CA 1
ATOM 626 C C . MET A 1 84 ? -4.786 -0.518 -7.274 1.00 98.12 84 MET A C 1
ATOM 628 O O . MET A 1 84 ? -5.486 0.026 -6.417 1.00 98.12 84 MET A O 1
ATOM 632 N N . GLU A 1 85 ? -5.295 -1.338 -8.194 1.00 98.19 85 GLU A N 1
ATOM 633 C CA . GLU A 1 85 ? -6.708 -1.722 -8.224 1.00 98.19 85 GLU A CA 1
ATOM 634 C C . GLU A 1 85 ? -7.096 -2.516 -6.966 1.00 98.19 85 GLU A C 1
ATOM 636 O O . GLU A 1 85 ? -8.046 -2.145 -6.272 1.00 98.19 85 GLU A O 1
ATOM 641 N N . GLU A 1 86 ? -6.309 -3.533 -6.592 1.00 98.25 86 GLU A N 1
ATOM 642 C CA . GLU A 1 86 ? -6.529 -4.293 -5.353 1.00 98.25 86 GLU A CA 1
ATOM 643 C C . GLU A 1 86 ? -6.465 -3.385 -4.113 1.00 98.25 86 GLU A C 1
ATOM 645 O O . GLU A 1 86 ? -7.288 -3.489 -3.199 1.00 98.25 86 GLU A O 1
ATOM 650 N N . PHE A 1 87 ? -5.506 -2.457 -4.084 1.00 98.12 87 PHE A N 1
ATOM 651 C CA . PHE A 1 87 ? -5.362 -1.503 -2.991 1.00 98.12 87 PHE A CA 1
ATOM 652 C C . PHE A 1 87 ? -6.593 -0.596 -2.853 1.00 98.12 87 PHE A C 1
ATOM 654 O O . PHE A 1 87 ? -7.054 -0.347 -1.737 1.00 98.12 87 PHE A O 1
ATOM 661 N N . SER A 1 88 ? -7.163 -0.148 -3.973 1.00 98.19 88 SER A N 1
ATOM 662 C CA . SER A 1 88 ? -8.383 0.664 -4.001 1.00 98.19 88 SER A CA 1
ATOM 663 C C . SER A 1 88 ? -9.584 -0.081 -3.408 1.00 98.19 88 SER A C 1
ATOM 665 O O . SER A 1 88 ? -10.301 0.466 -2.565 1.00 98.19 88 SER A O 1
ATOM 667 N N . VAL A 1 89 ? -9.758 -1.359 -3.767 1.00 98.25 89 VAL A N 1
ATOM 668 C CA . VAL A 1 89 ? -10.811 -2.218 -3.197 1.00 98.25 89 VAL A CA 1
ATOM 669 C C . VAL A 1 89 ? -10.633 -2.355 -1.684 1.00 98.25 89 VAL A C 1
ATOM 671 O O . VAL A 1 89 ? -11.567 -2.096 -0.928 1.00 98.25 89 VAL A O 1
ATOM 674 N N . ARG A 1 90 ? -9.412 -2.646 -1.217 1.00 98.19 90 ARG A N 1
ATOM 675 C CA . ARG A 1 90 ? -9.117 -2.778 0.221 1.00 98.19 90 ARG A CA 1
ATOM 676 C C . ARG A 1 90 ? -9.374 -1.489 1.007 1.00 98.19 90 ARG A C 1
ATOM 678 O O . ARG A 1 90 ? -9.825 -1.555 2.148 1.00 98.19 90 ARG A O 1
ATOM 685 N N . ILE A 1 91 ? -9.100 -0.318 0.426 1.00 98.06 91 ILE A N 1
ATOM 686 C CA . ILE A 1 91 ? -9.422 0.981 1.046 1.00 98.06 91 ILE A CA 1
ATOM 687 C C . ILE A 1 91 ? -10.938 1.165 1.181 1.00 98.06 91 ILE A C 1
ATOM 689 O O . ILE A 1 91 ? -11.405 1.661 2.209 1.00 98.06 91 ILE A O 1
ATOM 693 N N . SER A 1 92 ? -11.705 0.766 0.165 1.00 97.94 92 SER A N 1
ATOM 694 C CA . SER A 1 92 ? -13.168 0.808 0.212 1.00 97.94 92 SER A CA 1
ATOM 695 C C . SER A 1 92 ? -13.715 -0.091 1.324 1.00 97.94 92 SER A C 1
ATOM 697 O O . SER A 1 92 ? -14.524 0.367 2.136 1.00 97.94 92 SER A O 1
ATOM 699 N N . ASP A 1 93 ? -13.221 -1.327 1.418 1.00 98.12 93 ASP A N 1
ATOM 700 C CA . ASP A 1 93 ? -13.616 -2.278 2.464 1.00 98.12 93 ASP A CA 1
ATOM 701 C C . ASP A 1 93 ? -13.276 -1.740 3.859 1.00 98.12 93 ASP A C 1
ATOM 703 O O . ASP A 1 93 ? -14.143 -1.673 4.730 1.00 98.12 93 ASP A O 1
ATOM 707 N N . LEU A 1 94 ? -12.057 -1.221 4.045 1.00 98.00 94 LEU A N 1
ATOM 708 C CA . LEU A 1 94 ? -11.632 -0.610 5.306 1.00 98.00 94 LEU A CA 1
ATOM 709 C C . LEU A 1 94 ? -12.517 0.583 5.704 1.00 98.00 94 LEU A C 1
ATOM 711 O O . LEU A 1 94 ? -12.818 0.777 6.884 1.00 98.00 94 LEU A O 1
ATOM 715 N N . SER A 1 95 ? -12.951 1.393 4.733 1.00 98.00 95 SER A N 1
ATOM 716 C CA . SER A 1 95 ? -13.882 2.498 4.986 1.00 98.00 95 SER A CA 1
ATOM 717 C C . SER A 1 95 ? -15.254 1.993 5.437 1.00 98.00 95 SER A C 1
ATOM 719 O O . SER A 1 95 ? -15.858 2.581 6.339 1.00 98.00 95 SER A O 1
ATOM 721 N N . SER A 1 96 ? -15.736 0.900 4.842 1.00 98.25 96 SER A N 1
ATOM 722 C CA . SER A 1 96 ? -16.978 0.242 5.250 1.00 98.25 96 SER A CA 1
ATOM 723 C C . SER A 1 96 ? -16.876 -0.287 6.683 1.00 98.25 96 SER A C 1
ATOM 725 O O . SER A 1 96 ? -17.717 0.039 7.525 1.00 98.25 96 SER A O 1
ATOM 727 N N . ASP A 1 97 ? -15.800 -1.003 7.002 1.00 98.38 97 ASP A N 1
ATOM 728 C CA . ASP A 1 97 ? -15.549 -1.541 8.341 1.00 98.38 97 ASP A CA 1
ATOM 729 C C . ASP A 1 97 ? -15.475 -0.431 9.395 1.00 98.38 97 ASP A C 1
ATOM 731 O O . ASP A 1 97 ? -16.095 -0.527 10.458 1.00 98.38 97 ASP A O 1
ATOM 735 N N . ALA A 1 98 ? -14.801 0.680 9.086 1.00 98.19 98 ALA A N 1
ATOM 736 C CA . ALA A 1 98 ? -14.738 1.839 9.972 1.00 98.19 98 ALA A CA 1
ATOM 737 C C . ALA A 1 98 ? -16.131 2.428 10.271 1.00 98.19 98 ALA A C 1
ATOM 739 O O . ALA A 1 98 ? -16.410 2.814 11.411 1.00 98.19 98 ALA A O 1
ATOM 740 N N . ARG A 1 99 ? -17.037 2.459 9.281 1.00 98.25 99 ARG A N 1
ATOM 741 C CA . ARG A 1 99 ? -18.434 2.880 9.493 1.00 98.25 99 ARG A CA 1
ATOM 742 C C . ARG A 1 99 ? -19.187 1.897 10.388 1.00 98.25 99 ARG A C 1
ATOM 744 O O . ARG A 1 99 ? -19.888 2.336 11.299 1.00 98.25 99 ARG A O 1
ATOM 751 N N . HIS A 1 100 ? -19.016 0.590 10.184 1.00 98.06 100 HIS A N 1
ATOM 752 C CA . HIS A 1 100 ? -19.627 -0.434 11.038 1.00 98.06 100 HIS A CA 1
ATOM 753 C C . HIS A 1 100 ? -19.145 -0.348 12.491 1.00 98.06 100 HIS A C 1
ATOM 755 O O . HIS A 1 100 ? -19.952 -0.448 13.421 1.00 98.06 100 HIS A O 1
ATOM 761 N N . ILE A 1 101 ? -17.851 -0.101 12.700 1.00 98.00 101 ILE A N 1
ATOM 762 C CA . ILE A 1 101 ? -17.273 0.115 14.031 1.00 98.00 101 ILE A CA 1
ATOM 763 C C . ILE A 1 101 ? -17.874 1.364 14.677 1.00 98.00 101 ILE A C 1
ATOM 765 O O . ILE A 1 101 ? -18.325 1.302 15.819 1.00 98.00 101 ILE A O 1
ATOM 769 N N . SER A 1 102 ? -17.946 2.481 13.947 1.00 98.25 102 SER A N 1
ATOM 770 C CA . SER A 1 102 ? -18.538 3.723 14.457 1.00 98.25 102 SER A CA 1
ATOM 771 C C . SER A 1 102 ? -20.000 3.530 14.880 1.00 98.25 102 SER A C 1
ATOM 773 O O . SER A 1 102 ? -20.379 3.934 15.981 1.00 98.25 102 SER A O 1
ATOM 775 N N . GLN A 1 103 ? -20.797 2.825 14.072 1.00 98.31 103 GLN A N 1
ATOM 776 C CA . GLN A 1 103 ? -22.179 2.495 14.425 1.00 98.31 103 GLN A CA 1
ATOM 777 C C . GLN A 1 103 ? -22.262 1.590 15.663 1.00 98.31 103 GLN A C 1
ATOM 779 O O . GLN A 1 103 ? -23.119 1.785 16.526 1.00 98.31 103 GLN A O 1
ATOM 784 N N . SER A 1 104 ? -21.362 0.614 15.780 1.00 98.38 104 SER A N 1
ATOM 785 C CA . SER A 1 104 ? -21.308 -0.285 16.937 1.00 98.38 104 SER A CA 1
ATOM 786 C C . SER A 1 104 ? -20.977 0.477 18.224 1.00 98.38 104 SER A C 1
ATOM 788 O O . SER A 1 104 ? -21.630 0.269 19.244 1.00 98.38 104 SER A O 1
ATOM 790 N N . ILE A 1 105 ? -20.033 1.421 18.170 1.00 98.25 105 ILE A N 1
ATOM 791 C CA . ILE A 1 105 ? -19.690 2.308 19.294 1.00 98.25 105 ILE A CA 1
ATOM 792 C C . ILE A 1 105 ? -20.891 3.170 19.704 1.00 98.25 105 ILE A C 1
ATOM 794 O O . ILE A 1 105 ? -21.147 3.340 20.900 1.00 98.25 105 ILE A O 1
ATOM 798 N N . GLN A 1 106 ? -21.659 3.678 18.736 1.00 98.12 106 GLN A N 1
ATOM 799 C CA . GLN A 1 106 ? -22.868 4.446 19.025 1.00 98.12 106 GLN A CA 1
ATOM 800 C C . GLN A 1 106 ? -23.903 3.591 19.772 1.00 98.12 106 GLN A C 1
ATOM 802 O O . GLN A 1 106 ? -24.436 4.023 20.794 1.00 98.12 106 GLN A O 1
ATOM 807 N N . ASN A 1 107 ? -24.130 2.354 19.321 1.00 98.06 107 ASN A N 1
ATOM 808 C CA . ASN A 1 107 ? -25.055 1.422 19.971 1.00 98.06 107 ASN A CA 1
ATOM 809 C C . ASN A 1 107 ? -24.601 1.058 21.396 1.00 98.06 107 ASN A C 1
ATOM 811 O O . ASN A 1 107 ? -25.423 0.999 22.316 1.00 98.06 107 ASN A O 1
ATOM 815 N N . ILE A 1 108 ? -23.295 0.850 21.597 1.00 98.25 108 ILE A N 1
ATOM 816 C CA . ILE A 1 108 ? -22.705 0.593 22.919 1.00 98.25 108 ILE A CA 1
ATOM 817 C C . ILE A 1 108 ? -22.940 1.789 23.844 1.00 98.25 108 ILE A C 1
ATOM 819 O O . ILE A 1 108 ? -23.411 1.608 24.963 1.00 98.25 108 ILE A O 1
ATOM 823 N N . THR A 1 109 ? -22.683 3.010 23.372 1.00 98.19 109 THR A N 1
ATOM 824 C CA . THR A 1 109 ? -22.897 4.243 24.151 1.00 98.19 109 THR A CA 1
ATOM 825 C C . THR A 1 109 ? -24.354 4.393 24.592 1.00 98.19 109 THR A C 1
ATOM 827 O O . THR A 1 109 ? -24.634 4.697 25.755 1.00 98.19 109 THR A O 1
ATOM 830 N N . THR A 1 110 ? -25.301 4.133 23.686 1.00 98.19 110 THR A N 1
ATOM 831 C CA . THR A 1 110 ? -26.734 4.150 24.009 1.00 98.19 110 THR A CA 1
ATOM 832 C C . THR A 1 110 ? -27.088 3.089 25.052 1.00 98.19 110 THR A C 1
ATOM 834 O O . THR A 1 110 ? -27.793 3.393 26.013 1.00 98.19 110 THR A O 1
ATOM 837 N N . SER A 1 111 ? -26.555 1.874 24.911 1.00 98.31 111 SER A N 1
ATOM 838 C CA . SER A 1 111 ? -26.788 0.782 25.867 1.00 98.31 111 SER A CA 1
ATOM 839 C C . SER A 1 111 ? -26.236 1.116 27.253 1.00 98.31 111 SER A C 1
ATOM 841 O O . SER A 1 111 ? -26.920 0.922 28.252 1.00 98.31 111 SER A O 1
ATOM 843 N N . PHE A 1 112 ? -25.036 1.696 27.325 1.00 97.88 112 PHE A N 1
ATOM 844 C CA . PHE A 1 112 ? -24.444 2.148 28.586 1.00 97.88 112 PHE A CA 1
ATOM 845 C C . PHE A 1 112 ? -25.286 3.219 29.273 1.00 97.88 112 PHE A C 1
ATOM 847 O O . PHE A 1 112 ? -25.466 3.168 30.484 1.00 97.88 112 PHE A O 1
ATOM 854 N N . THR A 1 113 ? -25.843 4.157 28.507 1.00 98.06 113 THR A N 1
ATOM 855 C CA . THR A 1 113 ? -26.724 5.197 29.056 1.00 98.06 113 THR A CA 1
ATOM 856 C C . THR A 1 113 ? -27.997 4.588 29.652 1.00 98.06 113 THR A C 1
ATOM 858 O O . THR A 1 113 ? -28.425 4.996 30.731 1.00 98.06 113 THR A O 1
ATOM 861 N N . ALA A 1 114 ? -28.584 3.588 28.984 1.00 97.94 114 ALA A N 1
ATOM 862 C CA . ALA A 1 114 ? -29.740 2.858 29.500 1.00 97.94 114 ALA A CA 1
ATOM 863 C C . ALA A 1 114 ? -29.402 2.099 30.795 1.00 97.94 114 ALA A C 1
ATOM 865 O O . ALA A 1 114 ? -30.128 2.227 31.777 1.00 97.94 114 ALA A O 1
ATOM 866 N N . ILE A 1 115 ? -28.261 1.402 30.828 1.00 98.25 115 ILE A N 1
ATOM 867 C CA . ILE A 1 115 ? -27.778 0.695 32.023 1.00 98.25 115 ILE A CA 1
ATOM 868 C C . ILE A 1 115 ? -27.553 1.672 33.181 1.00 98.25 115 ILE A C 1
ATOM 870 O O . ILE A 1 115 ? -27.990 1.409 34.296 1.00 98.25 115 ILE A O 1
ATOM 874 N N . SER A 1 116 ? -26.907 2.818 32.944 1.00 98.06 116 SER A N 1
ATOM 875 C CA . SER A 1 116 ? -26.702 3.828 33.989 1.00 98.06 116 SER A CA 1
ATOM 876 C C . SER A 1 116 ? -28.020 4.334 34.571 1.00 98.06 116 SER A C 1
ATOM 878 O O . SER A 1 116 ? -28.111 4.535 35.780 1.00 98.06 116 SER A O 1
ATOM 880 N N . LYS A 1 117 ? -29.047 4.508 33.732 1.00 98.19 117 LYS A N 1
ATOM 881 C CA . LYS A 1 117 ? -30.385 4.886 34.190 1.00 98.19 117 LYS A CA 1
ATOM 882 C C . LYS A 1 117 ? -31.013 3.792 35.063 1.00 98.19 117 LYS A C 1
ATOM 884 O O . LYS A 1 117 ? -31.513 4.099 36.137 1.00 98.19 117 LYS A O 1
ATOM 889 N N . GLU A 1 118 ? -30.946 2.535 34.636 1.00 98.38 118 GLU A N 1
ATOM 890 C CA . GLU A 1 118 ? -31.503 1.395 35.378 1.00 98.38 118 GLU A CA 1
ATOM 891 C C . GLU A 1 118 ? -30.797 1.178 36.728 1.00 98.38 118 GLU A C 1
ATOM 893 O O . GLU A 1 118 ? -31.438 0.896 37.742 1.00 98.38 118 GLU A O 1
ATOM 898 N N . VAL A 1 119 ? -29.477 1.391 36.776 1.00 98.19 119 VAL A N 1
ATOM 899 C CA . VAL A 1 119 ? -28.699 1.377 38.024 1.00 98.19 119 VAL A CA 1
ATOM 900 C C . VAL A 1 119 ? -29.161 2.482 38.976 1.00 98.19 119 VAL A C 1
ATOM 902 O O . VAL A 1 119 ? -29.312 2.221 40.170 1.00 98.19 119 VAL A O 1
ATOM 905 N N . GLN A 1 120 ? -29.418 3.693 38.470 1.00 98.06 120 GLN A N 1
ATOM 906 C CA . GLN A 1 120 ? -29.929 4.789 39.296 1.00 98.06 120 GLN A CA 1
ATOM 907 C C . GLN A 1 120 ? -31.318 4.464 39.858 1.00 98.06 120 GLN A C 1
ATOM 909 O O . GLN A 1 120 ? -31.526 4.580 41.062 1.00 98.06 120 GLN A O 1
ATOM 914 N N . GLU A 1 121 ? -32.237 3.982 39.018 1.00 98.19 121 GLU A N 1
ATOM 915 C CA . GLU A 1 121 ? -33.579 3.572 39.452 1.00 98.19 121 GLU A CA 1
ATOM 916 C C . GLU A 1 121 ? -33.508 2.460 40.512 1.00 98.19 121 GLU A C 1
ATOM 918 O O . GLU A 1 121 ? -34.196 2.517 41.529 1.00 98.19 121 GLU A O 1
ATOM 923 N N . THR A 1 122 ? -32.619 1.479 40.335 1.00 98.06 122 THR A N 1
ATOM 924 C CA . THR A 1 122 ? -32.398 0.398 41.311 1.00 98.06 122 THR A CA 1
ATOM 925 C C . THR A 1 122 ? -31.882 0.925 42.654 1.00 98.06 122 THR A C 1
ATOM 927 O O . THR A 1 122 ? -32.290 0.435 43.713 1.00 98.06 122 THR A O 1
ATOM 930 N N . SER A 1 123 ? -30.996 1.924 42.631 1.00 98.00 123 SER A N 1
ATOM 931 C CA . SER A 1 123 ? -30.504 2.586 43.843 1.00 98.00 123 SER A CA 1
ATOM 932 C C . SER A 1 123 ? -31.641 3.296 44.580 1.00 98.00 123 SER A C 1
ATOM 934 O O . SER A 1 123 ? -31.792 3.118 45.790 1.00 98.00 123 SER A O 1
ATOM 936 N N . ASP A 1 124 ? -32.476 4.038 43.851 1.00 98.06 124 ASP A N 1
ATOM 937 C CA . ASP A 1 124 ? -33.620 4.761 44.414 1.00 98.06 124 ASP A CA 1
ATOM 938 C C . ASP A 1 124 ? -34.640 3.787 45.032 1.00 98.06 124 ASP A C 1
ATOM 940 O O . ASP A 1 124 ? -35.092 3.986 46.164 1.00 98.06 124 ASP A O 1
ATOM 944 N N . TYR A 1 125 ? -34.942 2.678 44.345 1.00 98.25 125 TYR A N 1
ATOM 945 C CA . TYR A 1 125 ? -35.796 1.613 44.881 1.00 98.25 125 TYR A CA 1
ATOM 946 C C . TYR A 1 125 ? -35.213 0.975 46.141 1.00 98.25 125 TYR A C 1
ATOM 948 O O . TYR A 1 125 ? -35.940 0.752 47.106 1.00 98.25 125 TYR A O 1
ATOM 956 N N . SER A 1 126 ? -33.908 0.703 46.162 1.00 97.56 126 SER A N 1
ATOM 957 C CA . SER A 1 126 ? -33.246 0.126 47.338 1.00 97.56 126 SER A CA 1
ATOM 958 C C . SER A 1 126 ? -33.371 1.047 48.553 1.00 97.56 126 SER A C 1
ATOM 960 O O . SER A 1 126 ? -33.633 0.580 49.662 1.00 97.56 126 SER A O 1
ATOM 962 N N . GLN A 1 127 ? -33.250 2.360 48.346 1.00 97.50 127 GLN A N 1
ATOM 963 C CA . GLN A 1 127 ? -33.406 3.347 49.409 1.00 97.50 127 GLN A CA 1
ATOM 964 C C . GLN A 1 127 ? -34.859 3.463 49.890 1.00 97.50 127 GLN A C 1
ATOM 966 O O . GLN A 1 127 ? -35.101 3.566 51.092 1.00 97.50 127 GLN A O 1
ATOM 971 N N . GLN A 1 128 ? -35.831 3.368 48.980 1.00 98.06 128 GLN A N 1
ATOM 972 C CA . GLN A 1 128 ? -37.247 3.302 49.343 1.00 98.06 128 GLN A CA 1
ATOM 973 C C . GLN A 1 128 ? -37.569 2.043 50.162 1.00 98.06 128 GLN A C 1
ATOM 975 O O . GLN A 1 128 ? -38.256 2.132 51.177 1.00 98.06 128 GLN A O 1
ATOM 980 N N . VAL A 1 129 ? -37.051 0.880 49.757 1.00 97.94 129 VAL A N 1
ATOM 981 C CA . VAL A 1 129 ? -37.233 -0.383 50.489 1.00 97.94 129 VAL A CA 1
ATOM 982 C C . VAL A 1 129 ? -36.623 -0.303 51.887 1.00 97.94 129 VAL A C 1
ATOM 984 O O . VAL A 1 129 ? -37.246 -0.772 52.838 1.00 97.94 129 VAL A O 1
ATOM 987 N N . ALA A 1 130 ? -35.447 0.314 52.038 1.00 97.31 130 ALA A N 1
ATOM 988 C CA . ALA A 1 130 ? -34.841 0.532 53.350 1.00 97.31 130 ALA A CA 1
ATOM 989 C C . ALA A 1 130 ? -35.754 1.369 54.264 1.00 97.31 130 ALA A C 1
ATOM 991 O O . ALA A 1 130 ? -36.033 0.943 55.382 1.00 97.31 130 ALA A O 1
ATOM 992 N N . GLY A 1 131 ? -36.302 2.484 53.764 1.00 97.44 131 GLY A N 1
ATOM 993 C CA . GLY A 1 131 ? -37.246 3.314 54.524 1.00 97.44 131 GLY A CA 1
ATOM 994 C C . GLY A 1 131 ? -38.526 2.567 54.920 1.00 97.44 131 GLY A C 1
ATOM 995 O O . GLY A 1 131 ? -38.925 2.595 56.080 1.00 97.44 131 GLY A O 1
ATOM 996 N N . LEU A 1 132 ? -39.126 1.811 53.995 1.00 97.88 132 LEU A N 1
ATOM 997 C CA . LEU A 1 132 ? -40.296 0.973 54.298 1.00 97.88 132 LEU A CA 1
ATOM 998 C C . LEU A 1 132 ? -39.982 -0.117 55.331 1.00 97.88 132 LEU A C 1
ATOM 1000 O O . LEU A 1 132 ? -40.835 -0.464 56.142 1.00 97.88 132 LEU A O 1
ATOM 1004 N N . THR A 1 133 ? -38.762 -0.655 55.312 1.00 97.56 133 THR A N 1
ATOM 1005 C CA . THR A 1 133 ? -38.315 -1.652 56.293 1.00 97.56 133 THR A CA 1
ATOM 1006 C C . THR A 1 133 ? -38.196 -1.035 57.690 1.00 97.56 133 THR A C 1
ATOM 1008 O O . THR A 1 133 ? -38.577 -1.678 58.667 1.00 97.56 133 THR A O 1
ATOM 1011 N N . GLU A 1 134 ? -37.722 0.211 57.802 1.00 97.12 134 GLU A N 1
ATOM 1012 C CA . GLU A 1 134 ? -37.687 0.954 59.072 1.00 97.12 134 GLU A CA 1
ATOM 1013 C C . GLU A 1 134 ? -39.100 1.231 59.608 1.00 97.12 134 GLU A C 1
ATOM 1015 O O . GLU A 1 134 ? -39.381 0.953 60.775 1.00 97.12 134 GLU A O 1
ATOM 1020 N N . GLU A 1 135 ? -40.017 1.697 58.754 1.00 97.62 135 GLU A N 1
ATOM 1021 C CA . GLU A 1 135 ? -41.428 1.896 59.122 1.00 97.62 135 GLU A CA 1
ATOM 1022 C C . GLU A 1 135 ? -42.088 0.583 59.565 1.00 97.62 135 GLU A C 1
ATOM 1024 O O . GLU A 1 135 ? -42.800 0.535 60.571 1.00 97.62 135 GLU A O 1
ATOM 1029 N N . GLN A 1 136 ? -41.811 -0.509 58.848 1.00 97.31 136 GLN A N 1
ATOM 1030 C CA . GLN A 1 136 ? -42.311 -1.835 59.188 1.00 97.31 136 GLN A CA 1
ATOM 1031 C C . GLN A 1 136 ? -41.778 -2.318 60.543 1.00 97.31 136 GLN A C 1
ATOM 1033 O O . GLN A 1 136 ? -42.523 -2.941 61.301 1.00 97.31 136 GLN A O 1
ATOM 1038 N N . PHE A 1 137 ? -40.515 -2.030 60.870 1.00 96.81 137 PHE A N 1
ATOM 1039 C CA . PHE A 1 137 ? -39.942 -2.360 62.174 1.00 96.81 137 PHE A CA 1
ATOM 1040 C C . PHE A 1 137 ? -40.657 -1.604 63.301 1.00 96.81 137 PHE A C 1
ATOM 1042 O O . PHE A 1 137 ? -41.084 -2.228 64.271 1.00 96.81 137 PHE A O 1
ATOM 1049 N N . ALA A 1 138 ? -40.878 -0.297 63.136 1.00 97.19 138 ALA A N 1
ATOM 1050 C CA . ALA A 1 138 ? -41.607 0.515 64.110 1.00 97.19 138 ALA A CA 1
ATOM 1051 C C . ALA A 1 138 ? -43.048 0.011 64.328 1.00 97.19 138 ALA A C 1
ATOM 1053 O O . ALA A 1 138 ? -43.496 -0.138 65.465 1.00 97.19 138 ALA A O 1
ATOM 1054 N N . ALA A 1 139 ? -43.759 -0.340 63.251 1.00 97.81 139 ALA A N 1
ATOM 1055 C CA . ALA A 1 139 ? -45.097 -0.924 63.351 1.00 97.81 139 ALA A CA 1
ATOM 1056 C C . ALA A 1 139 ? -45.092 -2.271 64.102 1.00 97.81 139 ALA A C 1
ATOM 1058 O O . ALA A 1 139 ? -46.004 -2.564 64.876 1.00 97.81 139 ALA A O 1
ATOM 1059 N N . MET A 1 140 ? -44.057 -3.097 63.916 1.00 96.62 140 MET A N 1
ATOM 1060 C CA . MET A 1 140 ? -43.907 -4.362 64.645 1.00 96.62 140 MET A CA 1
ATOM 1061 C C . MET A 1 140 ? -43.632 -4.155 66.141 1.00 96.62 140 MET A C 1
ATOM 1063 O O . MET A 1 140 ? -44.113 -4.949 66.959 1.00 96.62 140 MET A O 1
ATOM 1067 N N . GLU A 1 141 ? -42.908 -3.100 66.524 1.00 97.31 141 GLU A N 1
ATOM 1068 C CA . GLU A 1 141 ? -42.746 -2.722 67.934 1.00 97.31 141 GLU A CA 1
ATOM 1069 C C . GLU A 1 141 ? -44.090 -2.328 68.565 1.00 97.31 141 GLU A C 1
ATOM 1071 O O . GLU A 1 141 ? -44.415 -2.804 69.655 1.00 97.31 141 GLU A O 1
ATOM 1076 N N . GLU A 1 142 ? -44.915 -1.547 67.861 1.00 97.12 142 GLU A N 1
ATOM 1077 C CA . GLU A 1 142 ? -46.254 -1.151 68.324 1.00 97.12 142 GLU A CA 1
ATOM 1078 C C . GLU A 1 142 ? -47.201 -2.354 68.466 1.00 97.12 142 GLU A C 1
ATOM 1080 O O . GLU A 1 142 ? -47.908 -2.490 69.472 1.00 97.12 142 GLU A O 1
ATOM 1085 N N . VAL A 1 143 ? -47.175 -3.282 67.50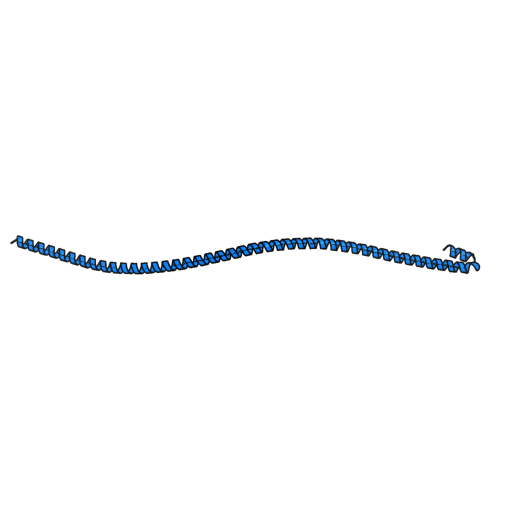3 1.00 97.44 143 VAL A N 1
ATOM 1086 C CA . VAL A 1 143 ? -47.930 -4.544 67.579 1.00 97.44 143 VAL A CA 1
ATOM 1087 C C . VAL A 1 143 ? -47.483 -5.371 68.784 1.00 97.44 143 VAL A C 1
ATOM 1089 O O . VAL A 1 143 ? -48.322 -5.910 69.508 1.00 97.44 143 VAL A O 1
ATOM 1092 N N . THR A 1 144 ? -46.176 -5.450 69.037 1.00 97.50 144 THR A N 1
ATOM 1093 C CA . THR A 1 144 ? -45.624 -6.183 70.185 1.00 97.50 144 THR A CA 1
ATOM 1094 C C . THR A 1 144 ? -46.046 -5.543 71.509 1.00 97.50 144 THR A C 1
ATOM 1096 O O . THR A 1 144 ? -46.462 -6.249 72.429 1.00 97.50 144 THR A O 1
ATOM 1099 N N . ALA A 1 145 ? -45.994 -4.212 71.608 1.00 97.19 145 ALA A N 1
ATOM 1100 C CA . ALA A 1 145 ? -46.461 -3.475 72.779 1.00 97.19 145 ALA A CA 1
ATOM 1101 C C . ALA A 1 145 ? -47.958 -3.723 73.038 1.00 97.19 145 ALA A C 1
ATOM 1103 O O . ALA A 1 145 ? -48.335 -4.112 74.144 1.00 97.19 145 ALA A O 1
ATOM 1104 N N . SER A 1 146 ? -48.785 -3.614 71.997 1.00 97.56 146 SER A N 1
ATOM 1105 C CA . SER A 1 146 ? -50.229 -3.876 72.059 1.00 97.56 146 SER A CA 1
ATOM 1106 C C . SER A 1 146 ? -50.542 -5.313 72.493 1.00 97.56 146 SER A C 1
ATOM 1108 O O . SER A 1 146 ? -51.435 -5.547 73.307 1.00 97.56 146 SER A O 1
ATOM 1110 N N . ALA A 1 147 ? -49.792 -6.297 71.985 1.00 97.31 147 ALA A N 1
ATOM 1111 C CA . ALA A 1 147 ? -49.944 -7.699 72.370 1.00 97.31 147 ALA A CA 1
ATOM 1112 C C . ALA A 1 147 ? -49.598 -7.933 73.852 1.00 97.31 147 ALA A C 1
ATOM 1114 O O . ALA A 1 147 ? -50.307 -8.674 74.538 1.00 97.31 147 ALA A O 1
ATOM 1115 N N . ASN A 1 148 ? -48.552 -7.275 74.365 1.00 96.56 148 ASN A N 1
ATOM 1116 C CA . ASN A 1 148 ? -48.180 -7.339 75.780 1.00 96.56 148 ASN A CA 1
ATOM 1117 C C . ASN A 1 148 ? -49.249 -6.706 76.684 1.00 96.56 148 ASN A C 1
ATOM 1119 O O . ASN A 1 148 ? -49.598 -7.284 77.715 1.00 96.56 148 ASN A O 1
ATOM 1123 N N . GLU A 1 149 ? -49.803 -5.552 76.297 1.00 96.81 149 GLU A N 1
ATOM 1124 C CA . GLU A 1 149 ? -50.915 -4.921 77.019 1.00 96.81 149 GLU A CA 1
ATOM 1125 C C . GLU A 1 149 ? -52.155 -5.820 77.049 1.00 96.81 149 GLU A C 1
ATOM 1127 O O . GLU A 1 149 ? -52.752 -6.018 78.110 1.00 96.81 149 GLU A O 1
ATOM 1132 N N . LEU A 1 150 ? -52.510 -6.423 75.910 1.00 96.19 150 LEU A N 1
ATOM 1133 C CA . LEU A 1 150 ? -53.644 -7.340 75.812 1.00 96.19 150 LEU A CA 1
ATOM 1134 C C . LEU A 1 150 ? -53.444 -8.589 76.685 1.00 96.19 150 LEU A C 1
ATOM 1136 O O . LEU A 1 150 ? -54.382 -9.029 77.352 1.00 96.19 150 LEU A O 1
ATOM 1140 N N . SER A 1 151 ? -52.225 -9.140 76.715 1.00 97.00 151 SER A N 1
ATOM 1141 C CA . SER A 1 151 ? -51.874 -10.269 77.585 1.00 97.00 151 SER A CA 1
ATOM 1142 C C . SER A 1 151 ? -52.041 -9.909 79.060 1.00 97.00 151 SER A C 1
ATOM 1144 O O . SER A 1 151 ? -52.626 -10.682 79.816 1.00 97.00 151 SER A O 1
ATOM 1146 N N . LYS A 1 152 ? -51.579 -8.721 79.463 1.00 96.06 152 LYS A N 1
ATOM 1147 C CA . LYS A 1 152 ? -51.709 -8.240 80.840 1.00 96.06 152 LYS A CA 1
ATOM 1148 C C . LYS A 1 152 ? -53.171 -8.039 81.239 1.00 96.06 152 LYS A C 1
ATOM 1150 O O . LYS A 1 152 ? -53.582 -8.499 82.297 1.00 96.06 152 LYS A O 1
ATOM 1155 N N . LEU A 1 153 ? -53.979 -7.443 80.361 1.00 95.56 153 LEU A N 1
ATOM 1156 C CA . LEU A 1 153 ? -55.416 -7.277 80.589 1.00 95.56 153 LEU A CA 1
ATOM 1157 C C . LEU A 1 153 ? -56.134 -8.627 80.751 1.00 95.56 153 LEU A C 1
ATOM 1159 O O . LEU A 1 153 ? -57.028 -8.757 81.587 1.00 95.56 153 LEU A O 1
ATOM 1163 N N . ALA A 1 154 ? -55.755 -9.636 79.962 1.00 96.00 154 ALA A N 1
ATOM 1164 C CA . ALA A 1 154 ? -56.309 -10.982 80.083 1.00 96.00 154 ALA A CA 1
ATOM 1165 C C . ALA A 1 154 ? -55.944 -11.643 81.426 1.00 96.00 154 ALA A C 1
ATOM 1167 O O . ALA A 1 154 ? -56.787 -12.319 82.020 1.00 96.00 154 ALA A O 1
ATOM 1168 N N . GLU A 1 155 ? -54.721 -11.429 81.915 1.00 94.62 155 GLU A N 1
ATOM 1169 C CA . GLU A 1 155 ? -54.237 -11.930 83.206 1.00 94.62 155 GLU A CA 1
ATOM 1170 C C . GLU A 1 155 ? -54.961 -11.252 84.382 1.00 94.62 155 GLU A C 1
ATOM 1172 O O . GLU A 1 155 ? -55.500 -11.941 85.253 1.00 94.62 155 GLU A O 1
ATOM 1177 N N . ASP A 1 156 ? -55.106 -9.923 84.335 1.00 94.06 156 ASP A N 1
ATOM 1178 C CA . ASP A 1 156 ? -55.876 -9.137 85.307 1.00 94.06 156 ASP A CA 1
ATOM 1179 C C . ASP A 1 156 ? -57.350 -9.593 85.358 1.00 94.06 156 ASP A C 1
ATOM 1181 O O . ASP A 1 156 ? -57.924 -9.795 86.434 1.00 94.06 156 ASP A O 1
ATOM 1185 N N . LEU A 1 157 ? -57.973 -9.821 84.192 1.00 92.38 157 LEU A N 1
ATOM 1186 C CA . LEU A 1 157 ? -59.346 -10.329 84.098 1.00 92.38 157 LEU A CA 1
ATOM 1187 C C . LEU A 1 157 ? -59.469 -11.735 84.710 1.00 92.38 157 LEU A C 1
ATOM 1189 O O . LEU A 1 157 ? -60.447 -12.033 85.403 1.00 92.38 157 LEU A O 1
ATOM 1193 N N . HIS A 1 158 ? -58.484 -12.605 84.468 1.00 91.19 158 HIS A N 1
ATOM 1194 C CA . HIS A 1 158 ? -58.450 -13.954 85.027 1.00 91.19 158 HIS A CA 1
ATOM 1195 C C . HIS A 1 158 ? -58.357 -13.926 86.559 1.00 91.19 158 HIS A C 1
ATOM 1197 O O . HIS A 1 158 ? -59.087 -14.658 87.235 1.00 91.19 158 HIS A O 1
ATOM 1203 N N . GLN A 1 159 ? -57.519 -13.042 87.107 1.00 90.50 159 GLN A N 1
ATOM 1204 C CA . GLN A 1 159 ? -57.373 -12.846 88.547 1.00 90.50 159 GLN A CA 1
ATOM 1205 C C . GLN A 1 159 ? -58.678 -12.354 89.189 1.00 90.50 159 GLN A C 1
ATOM 1207 O O . GLN A 1 159 ? -59.131 -12.935 90.179 1.00 90.50 159 GLN A O 1
ATOM 1212 N N . LEU A 1 160 ? -59.339 -11.360 88.585 1.00 90.75 160 LEU A N 1
ATOM 1213 C CA . LEU A 1 160 ? -60.612 -10.821 89.075 1.00 90.75 160 LEU A CA 1
ATOM 1214 C C . LEU A 1 160 ? -61.714 -11.896 89.132 1.00 90.75 160 LEU A C 1
ATOM 1216 O O . LEU A 1 160 ? -62.462 -11.986 90.106 1.00 90.75 160 LEU A O 1
ATOM 1220 N N . ILE A 1 161 ? -61.802 -12.756 88.110 1.00 90.31 161 ILE A N 1
ATOM 1221 C CA . ILE A 1 161 ? -62.749 -13.885 88.091 1.00 90.31 161 ILE A CA 1
ATOM 1222 C C . ILE A 1 161 ? -62.428 -14.896 89.203 1.00 90.31 161 ILE A C 1
ATOM 1224 O O . ILE A 1 161 ? -63.348 -15.444 89.817 1.00 90.31 161 ILE A O 1
ATOM 1228 N N . GLY A 1 1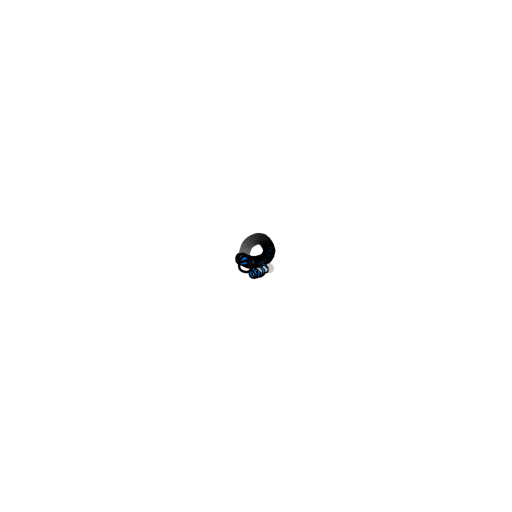62 ? -61.145 -15.151 89.471 1.00 86.25 162 GLY A N 1
ATOM 1229 C CA . GLY A 1 162 ? -60.701 -16.014 90.567 1.00 86.25 162 GLY A CA 1
ATOM 1230 C C . GLY A 1 162 ? -61.141 -15.499 91.940 1.00 86.25 162 GLY A C 1
ATOM 1231 O O . GLY A 1 162 ? -61.674 -16.268 92.740 1.00 86.25 162 GLY A O 1
ATOM 1232 N N . GLU A 1 163 ? -60.998 -14.196 92.191 1.00 80.38 163 GLU A N 1
ATOM 1233 C CA . GLU A 1 163 ? -61.443 -13.561 93.439 1.00 80.38 163 GLU A CA 1
ATOM 1234 C C . GLU A 1 163 ? -62.961 -13.634 93.628 1.00 80.38 163 GLU A C 1
ATOM 1236 O O . GLU A 1 163 ? -63.435 -13.918 94.729 1.00 80.38 163 GLU A O 1
ATOM 1241 N N . VAL A 1 164 ? -63.734 -13.426 92.557 1.00 80.19 164 VAL A N 1
ATOM 1242 C CA . VAL A 1 164 ? -65.200 -13.538 92.598 1.00 80.19 164 VAL A CA 1
ATOM 1243 C C . VAL A 1 164 ? -65.647 -14.975 92.876 1.00 80.19 164 VAL A C 1
ATOM 1245 O O . VAL A 1 164 ? -66.629 -15.163 93.580 1.00 80.19 164 VAL A O 1
ATOM 1248 N N . LYS A 1 165 ? -64.932 -15.992 92.375 1.00 68.00 165 LYS A N 1
ATOM 1249 C CA . LYS A 1 165 ? -65.238 -17.410 92.649 1.00 68.00 165 LYS A CA 1
ATOM 1250 C C . LYS A 1 165 ? -64.870 -17.877 94.064 1.00 68.00 165 LYS A C 1
ATOM 1252 O O . LYS A 1 165 ? -65.344 -18.936 94.466 1.00 68.00 165 LYS A O 1
ATOM 1257 N N . MET A 1 166 ? -64.008 -17.153 94.785 1.00 60.88 166 MET A N 1
ATOM 1258 C CA . MET A 1 166 ? -63.619 -17.471 96.171 1.00 60.88 166 MET A CA 1
ATOM 1259 C C . MET A 1 166 ? -64.471 -16.756 97.235 1.00 60.88 166 MET A C 1
ATOM 1261 O O . MET A 1 166 ? -64.291 -17.018 98.425 1.00 60.88 166 MET A O 1
ATOM 1265 N N . LYS A 1 167 ? -65.389 -15.876 96.820 1.00 46.19 167 LYS A N 1
ATOM 1266 C CA . LYS A 1 167 ? -66.456 -15.308 97.657 1.00 46.19 167 LYS A CA 1
ATOM 1267 C C . LYS A 1 167 ? -67.747 -16.103 97.499 1.00 46.19 167 LYS A C 1
ATOM 1269 O O . LYS A 1 167 ? -68.468 -16.198 98.515 1.00 46.19 167 LYS A O 1
#

Secondary structure (DSSP, 8-state):
-HHHHHHHHTGGGGHHHHHHHHHHHHHHHHHHHHHHHHHHHHHHHHHHHHHHHHHHHHHHHHHHHHHHHHHHHHHHHHHHHHHHHHHHHHHHHHHHHHHHHHHHHHHHHHHHHHHHHHHHHHHHHHHHHHHHHHHHHHHHHHHHHHHHHHHHHHHHHHHHHHHHHT-